Protein AF-A0A963KZM5-F1 (afdb_monomer_lite)

Radius of gyration: 18.28 Å; chains: 1; bounding box: 41×24×50 Å

Foldseek 3Di:
DDDPPPDPPPPDPPDDDDDPDPVLVVLLVVLLVVLVVLLVVLVVLQVVLVVDDDPVSVVSNVVSVVSNVVSVVSNVVSVVVSVVVVVVD

Secondary structure (DSSP, 8-state):
----------------SS---HHHHHHHHHHHHHHHHHHHHHHHHHHHHHT--THHHHHHHHHHHHHHHHHHHHHHHHHHHHHHHHTT-

Sequence (89 aa):
MKPLLTMLSVVALIGVAACDSPQEEAVENAYENQADALENQAEALEEQADNMTGAAAEATENMADAMEDKADAVREAGEEAAEKVEDSM

Structure (mmCIF, N/CA/C/O backbone):
data_AF-A0A963KZM5-F1
#
_entry.id   AF-A0A963KZM5-F1
#
loop_
_atom_site.group_PDB
_atom_site.id
_atom_site.type_symbol
_atom_site.label_atom_id
_atom_site.label_alt_id
_atom_site.label_comp_id
_atom_site.label_asym_id
_atom_site.label_entity_id
_atom_site.label_seq_id
_atom_site.pdbx_PDB_ins_code
_atom_site.Cartn_x
_atom_site.Cartn_y
_atom_site.Cartn_z
_atom_site.occupancy
_atom_site.B_iso_or_equiv
_atom_site.auth_seq_id
_atom_site.auth_comp_id
_atom_site.auth_asym_id
_atom_site.auth_atom_id
_atom_site.pdbx_PDB_model_num
ATOM 1 N N . MET A 1 1 ? -15.821 -15.972 -25.113 1.00 57.81 1 MET A N 1
ATOM 2 C CA . MET A 1 1 ? -16.045 -14.536 -25.396 1.00 57.81 1 MET A CA 1
ATOM 3 C C . MET A 1 1 ? -15.865 -13.775 -24.096 1.00 57.81 1 MET A C 1
ATOM 5 O O . MET A 1 1 ? -16.502 -14.162 -23.123 1.00 57.81 1 MET A O 1
ATOM 9 N N . LYS A 1 2 ? -15.035 -12.721 -24.148 1.00 56.06 2 LYS A N 1
ATOM 10 C CA . LYS A 1 2 ? -14.304 -11.989 -23.086 1.00 56.06 2 LYS A CA 1
ATOM 11 C C . LYS A 1 2 ? -12.904 -12.554 -22.786 1.00 56.06 2 LYS A C 1
ATOM 13 O O . LYS A 1 2 ? -12.780 -13.775 -22.790 1.00 56.06 2 LYS A O 1
ATOM 18 N N . PRO A 1 3 ? -11.894 -11.691 -22.548 1.00 50.38 3 PRO A N 1
ATOM 19 C CA . PRO A 1 3 ? -12.000 -10.247 -22.312 1.00 50.38 3 PRO A CA 1
ATOM 20 C C . PRO A 1 3 ? -11.355 -9.369 -23.399 1.00 50.38 3 PRO A C 1
ATOM 22 O O . PRO A 1 3 ? -10.282 -9.647 -23.923 1.00 50.38 3 PRO A O 1
ATOM 25 N N . LEU A 1 4 ? -12.039 -8.258 -23.677 1.00 53.81 4 LEU A N 1
ATOM 26 C CA . LEU A 1 4 ? -11.464 -7.015 -24.185 1.00 53.81 4 LEU A CA 1
ATOM 27 C C . LEU A 1 4 ? -10.552 -6.431 -23.092 1.00 53.81 4 LEU A C 1
ATOM 29 O O . LEU A 1 4 ? -10.933 -5.489 -22.408 1.00 53.81 4 LEU A O 1
ATOM 33 N N . LEU A 1 5 ? -9.388 -7.040 -22.887 1.00 49.06 5 LEU A N 1
ATOM 34 C CA . LEU A 1 5 ? -8.259 -6.426 -22.180 1.00 49.06 5 LEU A CA 1
ATOM 35 C C . LEU A 1 5 ? -7.100 -6.253 -23.169 1.00 49.06 5 LEU A C 1
ATOM 37 O O . LEU A 1 5 ? -5.936 -6.519 -22.896 1.00 49.06 5 LEU A O 1
ATOM 41 N N . THR A 1 6 ? -7.463 -5.905 -24.398 1.00 49.44 6 THR A N 1
ATOM 42 C CA . THR A 1 6 ? -6.531 -5.665 -25.481 1.00 49.44 6 THR A CA 1
ATOM 43 C C . THR A 1 6 ? -5.910 -4.294 -25.249 1.00 49.44 6 THR A C 1
ATOM 45 O O . THR A 1 6 ? -6.575 -3.276 -25.419 1.00 49.44 6 THR A O 1
ATOM 48 N N . MET A 1 7 ? -4.616 -4.313 -24.936 1.00 50.28 7 MET A N 1
ATOM 49 C CA . MET A 1 7 ? -3.658 -3.261 -25.269 1.00 50.28 7 MET A CA 1
ATOM 50 C C . MET A 1 7 ? -3.775 -1.965 -24.456 1.00 50.28 7 MET A C 1
ATOM 52 O O . MET A 1 7 ? -4.152 -0.920 -24.981 1.00 50.28 7 MET A O 1
ATOM 56 N N . LEU A 1 8 ? -3.242 -1.988 -23.233 1.00 48.03 8 LEU A N 1
ATOM 57 C CA . LEU A 1 8 ? -2.355 -0.894 -22.827 1.00 48.03 8 LEU A CA 1
ATOM 58 C C . LEU A 1 8 ? -0.971 -1.167 -23.444 1.00 48.03 8 LEU A C 1
ATOM 60 O O . LEU A 1 8 ? 0.005 -1.411 -22.746 1.00 48.03 8 LEU A O 1
ATOM 64 N N . SER A 1 9 ? -0.893 -1.243 -24.777 1.00 45.69 9 SER A N 1
ATOM 65 C CA . SER A 1 9 ? 0.394 -1.353 -25.455 1.00 45.69 9 SER A CA 1
ATOM 66 C C . SER A 1 9 ? 1.099 -0.017 -25.312 1.00 45.69 9 SER A C 1
ATOM 68 O O . SER A 1 9 ? 0.883 0.896 -26.115 1.00 45.69 9 SER A O 1
ATOM 70 N N . VAL A 1 10 ? 1.934 0.089 -24.283 1.00 55.97 10 VAL A N 1
ATOM 71 C CA . VAL A 1 10 ? 3.089 0.975 -24.305 1.00 55.97 10 VAL A CA 1
ATOM 72 C C . VAL A 1 10 ? 3.859 0.579 -25.559 1.00 55.97 10 VAL A C 1
ATOM 74 O O . VAL A 1 10 ? 4.433 -0.503 -25.650 1.00 55.97 10 VAL A O 1
ATOM 77 N N . VAL A 1 11 ? 3.745 1.398 -26.602 1.00 51.62 11 VAL A N 1
ATOM 78 C CA . VAL A 1 11 ? 4.502 1.225 -27.837 1.00 51.62 11 VAL A CA 1
ATOM 79 C C . VAL A 1 11 ? 5.962 1.462 -27.473 1.00 51.62 11 VAL A C 1
ATOM 81 O O . VAL A 1 11 ? 6.429 2.598 -27.435 1.00 51.62 11 VAL A O 1
ATOM 84 N N . ALA A 1 12 ? 6.660 0.375 -27.153 1.00 55.09 12 ALA A N 1
ATOM 85 C CA . ALA A 1 12 ? 8.098 0.351 -26.994 1.00 55.09 12 ALA A CA 1
ATOM 86 C C . ALA A 1 12 ? 8.725 0.647 -28.361 1.00 55.09 12 ALA A C 1
ATOM 88 O O . ALA A 1 12 ? 8.621 -0.133 -29.312 1.00 55.09 12 ALA A O 1
ATOM 89 N N . LEU A 1 13 ? 9.350 1.817 -28.478 1.00 52.16 13 LEU A N 1
ATOM 90 C CA . LEU A 1 13 ? 10.312 2.078 -29.536 1.00 52.16 13 LEU A CA 1
ATOM 91 C C . LEU A 1 13 ? 11.486 1.121 -29.324 1.00 52.16 13 LEU A C 1
ATOM 93 O O . LEU A 1 13 ? 12.359 1.360 -28.496 1.00 52.16 13 LEU A O 1
ATOM 97 N N . ILE A 1 14 ? 11.473 0.031 -30.087 1.00 60.16 14 ILE A N 1
ATOM 98 C CA . ILE A 1 14 ? 12.591 -0.895 -30.268 1.00 60.16 14 ILE A CA 1
ATOM 99 C C . ILE A 1 14 ? 13.809 -0.057 -30.672 1.00 60.16 14 ILE A C 1
ATOM 101 O O . ILE A 1 14 ? 13.840 0.491 -31.778 1.00 60.16 14 ILE A O 1
ATOM 105 N N . GLY A 1 15 ? 14.789 0.092 -29.779 1.00 52.81 15 GLY A N 1
ATOM 106 C CA . GLY A 1 15 ? 15.910 0.977 -30.085 1.00 52.81 15 GLY A CA 1
ATOM 107 C C . GLY A 1 15 ? 17.095 1.054 -29.133 1.00 52.81 15 GLY A C 1
ATOM 108 O O . GLY A 1 15 ? 18.065 1.699 -29.522 1.00 52.81 15 GLY A O 1
ATOM 109 N N . VAL A 1 16 ? 17.105 0.424 -27.955 1.00 50.12 16 VAL A N 1
ATOM 110 C CA . VAL A 1 16 ? 18.314 0.452 -27.114 1.00 50.12 16 VAL A CA 1
ATOM 111 C C . VAL A 1 16 ? 18.612 -0.937 -26.575 1.00 50.12 16 VAL A C 1
ATOM 113 O O . VAL A 1 16 ? 18.006 -1.409 -25.626 1.00 50.12 16 VAL A O 1
ATOM 116 N N . ALA A 1 17 ? 19.551 -1.602 -27.242 1.00 55.19 17 ALA A N 1
ATOM 117 C CA . ALA A 1 17 ? 20.244 -2.747 -26.688 1.00 55.19 17 ALA A CA 1
ATOM 118 C C . ALA A 1 17 ? 21.019 -2.280 -25.444 1.00 55.19 17 ALA A C 1
ATOM 120 O O . ALA A 1 17 ? 21.810 -1.342 -25.551 1.00 55.19 17 ALA A O 1
ATOM 121 N N . ALA A 1 18 ? 20.800 -2.958 -24.316 1.00 52.16 18 ALA A N 1
ATOM 122 C CA . ALA A 1 18 ? 21.460 -2.765 -23.023 1.00 52.16 18 ALA A CA 1
ATOM 123 C C . ALA A 1 18 ? 21.127 -1.458 -22.275 1.00 52.16 18 ALA A C 1
ATOM 125 O O . ALA A 1 18 ? 21.838 -0.469 -22.419 1.00 52.16 18 ALA A O 1
ATOM 126 N N . CYS A 1 19 ? 20.096 -1.504 -21.429 1.00 46.53 19 CYS A N 1
ATOM 127 C CA . CYS A 1 19 ? 20.064 -0.920 -20.079 1.00 46.53 19 CYS A CA 1
ATOM 128 C C . CYS A 1 19 ? 18.855 -1.526 -19.343 1.00 46.53 19 CYS A C 1
ATOM 130 O O . CYS A 1 19 ? 17.763 -1.453 -19.904 1.00 46.53 19 CYS A O 1
ATOM 132 N N . ASP A 1 20 ? 19.043 -2.058 -18.129 1.00 53.66 20 ASP A N 1
ATOM 133 C CA . ASP A 1 20 ? 18.027 -2.097 -17.055 1.00 53.66 20 ASP A CA 1
ATOM 134 C C . ASP A 1 20 ? 17.139 -0.852 -17.152 1.00 53.66 20 ASP A C 1
ATOM 136 O O . ASP A 1 20 ? 17.618 0.272 -16.961 1.00 53.66 20 ASP A O 1
ATOM 140 N N . SER A 1 21 ? 15.921 -0.993 -17.662 1.00 58.91 21 SER A N 1
ATOM 141 C CA . SER A 1 21 ? 15.368 0.104 -18.447 1.00 58.91 21 SER A CA 1
ATOM 142 C C . SER A 1 21 ? 14.613 1.119 -17.591 1.00 58.91 21 SER A C 1
ATOM 144 O O . SER A 1 21 ? 13.777 0.743 -16.776 1.00 58.91 21 SER A O 1
ATOM 146 N N . PRO A 1 22 ? 14.747 2.428 -17.868 1.00 71.25 22 PRO A N 1
ATOM 147 C CA . PRO A 1 22 ? 13.867 3.447 -17.292 1.00 71.25 22 PRO A CA 1
ATOM 148 C C . PRO A 1 22 ? 12.377 3.245 -17.638 1.00 71.25 22 PRO A C 1
ATOM 150 O O . PRO A 1 22 ? 11.549 4.052 -17.232 1.00 71.25 22 PRO A O 1
ATOM 153 N N . GLN A 1 23 ? 12.017 2.232 -18.440 1.00 73.25 23 GLN A N 1
ATOM 154 C CA . GLN A 1 23 ? 10.632 1.809 -18.630 1.00 73.25 23 GLN A CA 1
ATOM 155 C C . GLN A 1 23 ? 10.143 0.918 -17.482 1.00 73.25 23 GLN A C 1
ATOM 157 O O . GLN A 1 23 ? 9.027 1.135 -17.031 1.00 73.25 23 GLN A O 1
ATOM 162 N N . GLU A 1 24 ? 10.948 -0.039 -17.022 1.00 75.75 24 GLU A N 1
ATOM 163 C CA . GLU A 1 24 ? 10.644 -0.888 -15.861 1.00 75.75 24 GLU A CA 1
ATOM 164 C C . GLU A 1 24 ? 10.492 -0.027 -14.607 1.00 75.75 24 GLU A C 1
ATOM 166 O O . GLU A 1 24 ? 9.418 0.014 -14.016 1.00 75.75 24 GLU A O 1
ATOM 171 N N . GLU A 1 25 ? 11.494 0.810 -14.321 1.00 81.12 25 GLU A N 1
ATOM 172 C CA . GLU A 1 25 ? 11.471 1.733 -13.183 1.00 81.12 25 GLU A CA 1
ATOM 173 C C . GLU A 1 25 ? 10.296 2.725 -13.275 1.00 81.12 25 GLU A C 1
ATOM 175 O O . GLU A 1 25 ? 9.694 3.083 -12.266 1.00 81.12 25 GLU A O 1
ATOM 180 N N . ALA A 1 26 ? 9.906 3.165 -14.479 1.00 83.69 26 ALA A N 1
ATOM 181 C CA . ALA A 1 26 ? 8.727 4.019 -14.650 1.00 83.69 26 ALA A CA 1
ATOM 182 C C . ALA A 1 26 ? 7.405 3.272 -14.421 1.00 83.69 26 ALA A C 1
ATOM 184 O O . ALA A 1 26 ? 6.429 3.892 -13.993 1.00 83.69 26 ALA A O 1
ATOM 185 N N . VAL A 1 27 ? 7.357 1.977 -14.739 1.00 84.19 27 VAL A N 1
ATOM 186 C CA . VAL A 1 27 ? 6.207 1.118 -14.456 1.00 84.19 27 VAL A CA 1
ATOM 187 C C . VAL A 1 27 ? 6.115 0.898 -12.952 1.00 84.19 27 VAL A C 1
ATOM 189 O O . VAL A 1 27 ? 5.099 1.290 -12.386 1.00 84.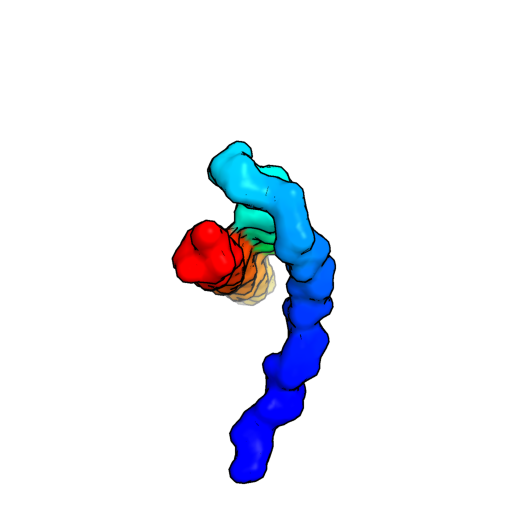19 27 VAL A O 1
ATOM 192 N N . GLU A 1 28 ? 7.168 0.405 -12.300 1.00 84.44 28 GLU A N 1
ATOM 193 C CA . GLU A 1 28 ? 7.204 0.207 -10.843 1.00 84.44 28 GLU A CA 1
ATOM 194 C C . GLU A 1 28 ? 6.807 1.479 -10.096 1.00 84.44 28 GLU A C 1
ATOM 196 O O . GLU A 1 28 ? 5.806 1.478 -9.383 1.00 84.44 28 GLU A O 1
ATOM 201 N N . ASN A 1 29 ? 7.471 2.608 -10.374 1.00 88.38 29 ASN A N 1
ATOM 202 C CA . ASN A 1 29 ? 7.150 3.881 -9.727 1.00 88.38 29 ASN A CA 1
ATOM 203 C C . ASN A 1 29 ? 5.681 4.287 -9.924 1.00 88.38 29 ASN A C 1
ATOM 205 O O . ASN A 1 29 ? 5.083 4.892 -9.037 1.00 88.38 29 ASN A O 1
ATOM 209 N N . ALA A 1 30 ? 5.070 4.027 -11.084 1.00 87.88 30 ALA A N 1
ATOM 210 C CA . ALA A 1 30 ? 3.675 4.403 -11.310 1.00 87.88 30 ALA A CA 1
ATOM 211 C C . ALA A 1 30 ? 2.706 3.601 -10.427 1.00 87.88 30 ALA A C 1
ATOM 213 O O . ALA A 1 30 ? 1.714 4.164 -9.952 1.00 87.88 30 ALA A O 1
ATOM 214 N N . TYR A 1 31 ? 2.990 2.315 -10.213 1.00 91.69 31 TYR A N 1
ATOM 215 C CA . TYR A 1 31 ? 2.199 1.453 -9.339 1.00 91.69 31 TYR A CA 1
ATOM 216 C C . TYR A 1 31 ? 2.502 1.719 -7.864 1.00 91.69 31 TYR A C 1
ATOM 218 O O . TYR A 1 31 ? 1.554 1.864 -7.098 1.00 91.69 31 TYR A O 1
ATOM 226 N N . GLU A 1 32 ? 3.767 1.906 -7.481 1.00 92.06 32 GLU A N 1
ATOM 227 C CA . GLU A 1 32 ? 4.156 2.311 -6.124 1.00 92.06 32 GLU A CA 1
ATOM 228 C C . GLU A 1 32 ? 3.476 3.620 -5.721 1.00 92.06 32 GLU A C 1
ATOM 230 O O . GLU A 1 32 ? 2.760 3.656 -4.731 1.00 92.06 32 GLU A O 1
ATOM 235 N N . ASN A 1 33 ? 3.549 4.670 -6.549 1.00 93.12 33 ASN A N 1
ATOM 236 C CA . ASN A 1 33 ? 2.864 5.936 -6.259 1.00 93.12 33 ASN A CA 1
ATOM 237 C C . ASN A 1 33 ? 1.340 5.769 -6.100 1.00 93.12 33 ASN A C 1
ATOM 239 O O . ASN A 1 33 ? 0.692 6.542 -5.391 1.00 93.12 33 ASN A O 1
ATOM 243 N N . GLN A 1 34 ? 0.738 4.802 -6.799 1.00 92.69 34 GLN A N 1
ATOM 244 C CA . GLN A 1 34 ? -0.687 4.512 -6.665 1.00 92.69 34 GLN A CA 1
ATOM 245 C C . GLN A 1 34 ? -0.992 3.724 -5.385 1.00 92.69 34 GLN A C 1
ATOM 247 O O . GLN A 1 34 ? -1.993 4.032 -4.737 1.00 92.69 34 GLN A O 1
ATOM 252 N N . ALA A 1 35 ? -0.159 2.744 -5.033 1.00 94.69 35 ALA A N 1
ATOM 253 C CA . ALA A 1 35 ? -0.252 1.991 -3.788 1.00 94.69 35 ALA A CA 1
ATOM 254 C C . ALA A 1 35 ? -0.067 2.923 -2.584 1.00 94.69 35 ALA A C 1
ATOM 256 O O . ALA A 1 35 ? -0.937 2.978 -1.722 1.00 94.69 35 ALA A O 1
ATOM 257 N N . ASP A 1 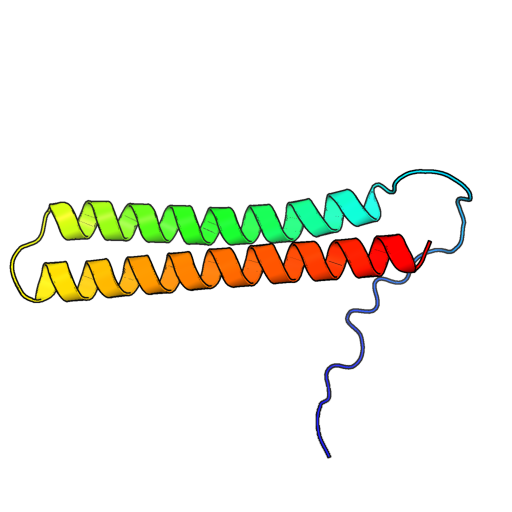36 ? 0.952 3.779 -2.609 1.00 95.31 36 ASP A N 1
ATOM 258 C CA . ASP A 1 36 ? 1.213 4.766 -1.563 1.00 95.31 36 ASP A CA 1
ATOM 259 C C . ASP A 1 36 ? 0.035 5.738 -1.407 1.00 95.31 36 ASP A C 1
ATOM 261 O O . ASP A 1 36 ? -0.341 6.121 -0.303 1.00 95.31 36 ASP A O 1
ATOM 265 N N . ALA A 1 37 ? -0.616 6.151 -2.501 1.00 96.00 37 ALA A N 1
ATOM 266 C CA . ALA A 1 37 ? -1.809 6.997 -2.415 1.00 96.00 37 ALA A CA 1
ATOM 267 C C . ALA A 1 37 ? -3.010 6.284 -1.765 1.00 96.00 37 ALA A C 1
ATOM 269 O O . ALA A 1 37 ? -3.898 6.956 -1.229 1.00 96.00 37 ALA A O 1
ATOM 270 N N . LEU A 1 38 ? -3.078 4.953 -1.848 1.00 93.81 38 LEU A N 1
ATOM 271 C CA . LEU A 1 38 ? -4.086 4.138 -1.172 1.00 93.81 38 LEU A CA 1
ATOM 272 C C . LEU A 1 38 ? -3.723 3.932 0.301 1.00 93.81 38 LEU A C 1
ATOM 274 O O . LEU A 1 38 ? -4.592 4.148 1.138 1.00 93.81 38 LEU A O 1
ATOM 278 N N . GLU A 1 39 ? -2.460 3.642 0.620 1.00 96.12 39 GLU A N 1
ATOM 279 C CA . GLU A 1 39 ? -1.954 3.573 2.002 1.00 96.12 39 GLU A CA 1
ATOM 280 C C . GLU A 1 39 ? -2.171 4.892 2.745 1.00 96.12 39 GLU A C 1
ATOM 282 O O . GLU A 1 39 ? -2.767 4.901 3.812 1.00 96.12 39 GLU A O 1
ATOM 287 N N . ASN A 1 40 ? -1.841 6.037 2.140 1.00 97.19 40 ASN A N 1
ATOM 288 C CA . ASN A 1 40 ? -2.109 7.348 2.746 1.00 97.19 40 ASN A CA 1
ATOM 289 C C . ASN A 1 40 ? -3.609 7.575 3.039 1.00 97.19 40 ASN A C 1
ATOM 291 O O . ASN A 1 40 ? -3.966 8.329 3.945 1.00 97.19 40 ASN A O 1
ATOM 295 N N . GLN A 1 41 ? -4.509 6.980 2.248 1.00 95.94 41 GLN A N 1
ATOM 296 C CA . GLN A 1 41 ? -5.947 7.031 2.530 1.00 95.94 41 GLN A CA 1
ATOM 297 C C . GLN A 1 41 ? -6.347 6.043 3.629 1.00 95.94 41 GLN A C 1
ATOM 299 O O . GLN A 1 41 ? -7.210 6.390 4.434 1.00 95.94 41 GLN A O 1
ATOM 304 N N . ALA A 1 42 ? -5.733 4.859 3.669 1.00 96.12 42 ALA A N 1
ATOM 305 C CA . ALA A 1 42 ? -5.921 3.881 4.732 1.00 96.12 42 ALA A CA 1
ATOM 306 C C . ALA A 1 42 ? -5.478 4.460 6.082 1.00 96.12 42 ALA A C 1
ATOM 308 O O . ALA A 1 42 ? -6.297 4.529 6.991 1.00 96.12 42 ALA A O 1
ATOM 309 N N . GLU A 1 43 ? -4.271 5.027 6.172 1.00 96.56 43 GLU A N 1
ATOM 310 C CA . GLU A 1 43 ? -3.756 5.692 7.378 1.00 96.56 43 GLU A CA 1
ATOM 311 C C . GLU A 1 43 ? -4.697 6.805 7.867 1.00 96.56 43 GLU A C 1
ATOM 313 O O . GLU A 1 43 ? -4.980 6.925 9.059 1.00 96.56 43 GLU A O 1
ATOM 318 N N . ALA A 1 44 ? -5.250 7.610 6.951 1.00 96.31 44 ALA A N 1
ATOM 319 C CA . ALA A 1 44 ? -6.214 8.648 7.316 1.00 96.31 44 ALA A CA 1
ATOM 320 C C . ALA A 1 44 ? -7.527 8.069 7.878 1.00 96.31 44 ALA A C 1
ATOM 322 O O . ALA A 1 44 ? -8.170 8.695 8.726 1.00 96.31 44 ALA A O 1
ATOM 323 N N . LEU A 1 45 ? -7.948 6.893 7.400 1.00 95.06 45 LEU A N 1
ATOM 324 C CA . LEU A 1 45 ? -9.106 6.176 7.929 1.00 95.06 45 LEU A CA 1
ATOM 325 C C . LEU A 1 45 ? -8.800 5.529 9.280 1.00 95.06 45 LEU A C 1
ATOM 327 O O . LEU A 1 45 ? -9.653 5.601 10.162 1.00 95.06 45 LEU A O 1
ATOM 331 N N . GLU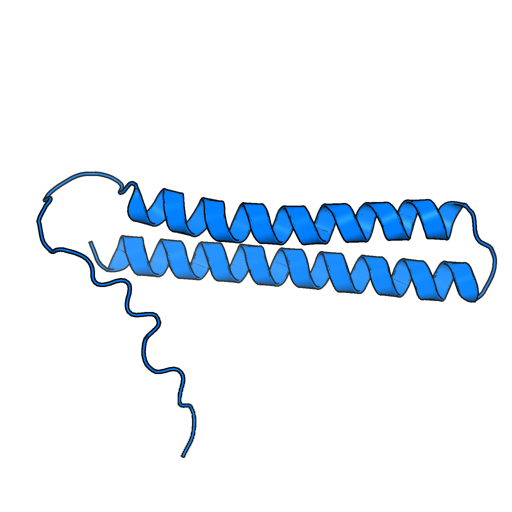 A 1 46 ? -7.611 4.966 9.477 1.00 95.25 46 GLU A N 1
ATOM 332 C CA . GLU A 1 46 ? -7.174 4.440 10.775 1.00 95.25 46 GLU A CA 1
ATOM 333 C C . GLU A 1 46 ? -7.116 5.545 11.829 1.00 95.25 46 GLU A C 1
ATOM 335 O O . GLU A 1 46 ? -7.723 5.421 12.892 1.00 95.25 46 GLU A O 1
ATOM 340 N N . GLU A 1 47 ? -6.504 6.691 11.508 1.00 95.94 47 GLU A N 1
ATOM 341 C CA . GLU A 1 47 ? -6.471 7.842 12.415 1.00 95.94 47 GLU A CA 1
ATOM 342 C C . GLU A 1 47 ? -7.894 8.336 12.729 1.00 95.94 47 GLU A C 1
ATOM 344 O O . GLU A 1 47 ? -8.212 8.740 13.855 1.00 95.94 47 GLU A O 1
ATOM 349 N N . GLN A 1 48 ? -8.802 8.282 11.750 1.00 94.19 48 GLN A N 1
ATOM 350 C CA . GLN A 1 48 ? -10.209 8.580 11.988 1.00 94.19 48 GLN A CA 1
ATOM 351 C C . GLN A 1 48 ? -10.862 7.536 12.909 1.00 94.19 48 GLN A C 1
ATOM 353 O O . GLN A 1 48 ? -11.619 7.922 13.804 1.00 94.19 48 GLN A O 1
ATOM 358 N N . ALA A 1 49 ? -10.579 6.248 12.718 1.00 94.62 49 ALA A N 1
ATOM 359 C CA . ALA A 1 49 ? -11.113 5.155 13.521 1.00 94.62 49 ALA A CA 1
ATOM 360 C C . ALA A 1 49 ? -10.650 5.234 14.984 1.00 94.62 49 ALA A C 1
ATOM 362 O O . ALA A 1 49 ? -11.481 5.076 15.881 1.00 94.62 49 ALA A O 1
ATOM 363 N N . ASP A 1 50 ? -9.391 5.611 15.225 1.00 94.12 50 ASP A N 1
ATOM 364 C CA . ASP A 1 50 ? -8.813 5.852 16.557 1.00 94.12 50 ASP A CA 1
ATOM 365 C C . ASP A 1 50 ? -9.568 6.933 17.350 1.00 94.12 50 ASP A C 1
ATOM 367 O O . ASP A 1 50 ? -9.639 6.910 18.583 1.00 94.12 50 ASP A O 1
ATOM 371 N N . ASN A 1 51 ? -10.173 7.895 16.647 1.00 94.06 51 ASN A N 1
ATOM 372 C CA . ASN A 1 51 ? -11.002 8.945 17.242 1.00 94.06 51 ASN A CA 1
ATOM 373 C C . ASN A 1 51 ? -12.478 8.532 17.415 1.00 94.06 51 ASN A C 1
ATOM 375 O O . ASN A 1 51 ? -13.290 9.301 17.947 1.00 94.06 51 ASN A O 1
ATOM 379 N N . MET A 1 52 ? -12.852 7.336 16.964 1.00 94.88 52 MET A N 1
ATOM 380 C CA . MET A 1 52 ? -14.203 6.787 17.020 1.00 94.88 52 MET A CA 1
ATOM 381 C C . MET A 1 52 ? -14.297 5.672 18.070 1.00 94.88 52 MET A C 1
ATOM 383 O O . MET A 1 52 ? -13.317 5.230 18.655 1.00 94.88 52 MET A O 1
ATOM 387 N N . THR A 1 53 ? -15.519 5.231 18.383 1.00 93.31 53 THR A N 1
ATOM 388 C CA . THR A 1 53 ? -15.735 4.110 19.313 1.00 93.31 53 THR A CA 1
ATOM 389 C C . THR A 1 53 ? -16.878 3.215 18.848 1.00 93.31 53 THR A C 1
ATOM 391 O O . THR A 1 53 ? -17.807 3.657 18.162 1.00 93.31 53 THR A O 1
ATOM 394 N N . GLY A 1 54 ? -16.830 1.945 19.256 1.00 93.38 54 GLY A N 1
ATOM 395 C CA . G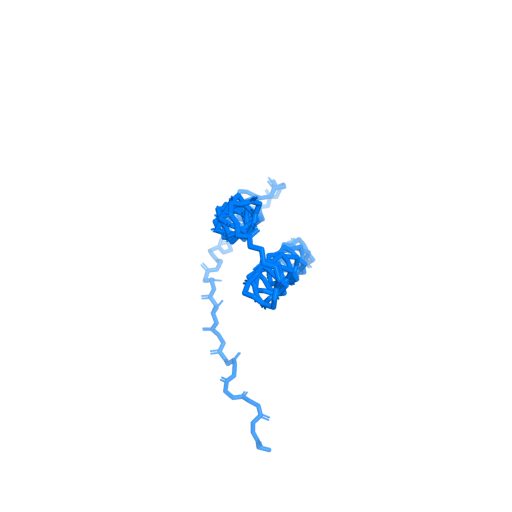LY A 1 54 ? -17.859 0.951 18.950 1.00 93.38 54 GLY A CA 1
ATOM 396 C C . GLY A 1 54 ? -17.921 0.596 17.463 1.00 93.38 54 GLY A C 1
ATOM 397 O O . GLY A 1 54 ? -16.935 0.707 16.746 1.00 93.38 54 GLY A O 1
ATOM 398 N N . ALA A 1 55 ? -19.106 0.209 16.986 1.00 93.44 55 ALA A N 1
ATOM 399 C CA . ALA A 1 55 ? -19.294 -0.320 15.629 1.00 93.44 55 ALA A CA 1
ATOM 400 C C . ALA A 1 55 ? -18.874 0.641 14.499 1.00 93.44 55 ALA A C 1
ATOM 402 O O . ALA A 1 55 ? -18.637 0.206 13.377 1.00 93.44 55 ALA A O 1
ATOM 403 N N . ALA A 1 56 ? -18.813 1.947 14.770 1.00 92.25 56 ALA A N 1
ATOM 404 C CA . ALA A 1 56 ? -18.373 2.925 13.783 1.00 92.25 56 ALA A CA 1
ATOM 405 C C . ALA A 1 56 ? -16.842 2.958 13.632 1.00 92.25 56 ALA A C 1
ATOM 407 O O . ALA A 1 56 ? -16.370 3.177 12.521 1.00 92.25 56 ALA A O 1
ATOM 408 N N . ALA A 1 57 ? -16.091 2.705 14.712 1.00 94.38 57 ALA A N 1
ATOM 409 C CA . ALA A 1 57 ? -14.643 2.512 14.643 1.00 94.38 57 ALA A CA 1
ATOM 410 C C . ALA A 1 57 ? -14.324 1.230 13.866 1.00 94.38 57 ALA A C 1
ATOM 412 O O . ALA A 1 57 ? -13.655 1.305 12.846 1.00 94.38 57 ALA A O 1
ATOM 413 N N . GLU A 1 58 ? -14.951 0.104 14.234 1.00 95.12 58 GLU A N 1
ATOM 414 C CA . GLU A 1 58 ? -14.762 -1.179 13.534 1.00 95.12 58 GLU A CA 1
ATOM 415 C C . GLU A 1 58 ? -15.092 -1.073 12.036 1.00 95.12 58 GLU A C 1
ATOM 417 O O . GLU A 1 58 ? -14.371 -1.588 11.191 1.00 95.12 58 GLU A O 1
ATOM 422 N N . ALA A 1 59 ? -16.181 -0.392 11.665 1.00 95.50 59 ALA A N 1
ATOM 423 C CA . ALA A 1 59 ? -16.523 -0.196 10.255 1.00 95.50 59 ALA A CA 1
ATOM 424 C C . ALA A 1 59 ? -15.489 0.654 9.497 1.00 95.50 59 ALA A C 1
ATOM 426 O O . ALA A 1 59 ? -15.364 0.493 8.287 1.00 95.50 59 ALA A O 1
ATOM 427 N N . THR A 1 60 ? -14.792 1.556 10.190 1.00 95.06 60 THR A N 1
ATOM 428 C CA . THR A 1 60 ? -13.772 2.431 9.603 1.00 95.06 60 THR A CA 1
ATOM 429 C C . THR A 1 60 ? -12.433 1.701 9.487 1.00 95.06 60 THR A C 1
ATOM 431 O O . THR A 1 60 ? -11.843 1.752 8.416 1.00 95.06 60 THR A O 1
ATOM 434 N N . GLU A 1 61 ? -12.029 0.928 10.503 1.00 95.38 61 GLU A N 1
ATOM 435 C CA . GLU A 1 61 ? -10.885 -0.002 10.429 1.00 95.38 61 GLU A CA 1
ATOM 436 C C . GLU A 1 61 ? -11.052 -0.976 9.256 1.00 95.38 61 GLU A C 1
ATOM 438 O O . GLU A 1 61 ? -10.202 -1.038 8.382 1.00 95.38 61 GLU A O 1
ATOM 443 N N . ASN A 1 62 ? -12.222 -1.613 9.113 1.00 96.38 62 ASN A N 1
ATOM 444 C CA . ASN A 1 62 ? -12.485 -2.502 7.971 1.00 96.38 62 ASN A CA 1
ATOM 445 C C . ASN A 1 62 ? -12.382 -1.792 6.602 1.00 96.38 62 ASN A C 1
ATOM 447 O O . ASN A 1 62 ? -12.161 -2.443 5.581 1.00 96.38 62 ASN A O 1
ATOM 451 N N . MET A 1 63 ? -12.631 -0.477 6.538 1.00 95.25 63 MET A N 1
ATOM 452 C CA . MET A 1 63 ? -12.425 0.288 5.304 1.00 95.25 63 MET A CA 1
ATOM 453 C C . MET A 1 63 ? -10.947 0.588 5.065 1.00 95.25 63 MET A C 1
ATOM 455 O O . MET A 1 63 ? -10.545 0.582 3.903 1.00 95.25 63 MET A O 1
ATOM 459 N N . ALA A 1 64 ? -10.176 0.849 6.123 1.00 96.06 64 ALA A N 1
ATOM 460 C CA . ALA A 1 64 ? -8.729 1.009 6.051 1.00 96.06 64 ALA A CA 1
ATOM 461 C C . ALA A 1 64 ? -8.065 -0.294 5.583 1.00 96.06 64 ALA A C 1
ATOM 463 O O . ALA A 1 64 ? -7.403 -0.271 4.549 1.00 96.06 64 ALA A O 1
ATOM 464 N N . ASP A 1 65 ? -8.391 -1.431 6.208 1.00 96.75 65 ASP A N 1
ATOM 465 C CA . ASP A 1 65 ? -7.922 -2.766 5.806 1.00 96.75 65 ASP A CA 1
ATOM 466 C C . ASP A 1 65 ? -8.197 -3.028 4.315 1.00 96.75 65 ASP A C 1
ATOM 468 O O . ASP A 1 65 ? -7.332 -3.446 3.552 1.00 96.75 65 ASP A O 1
ATOM 472 N N . ALA A 1 66 ? -9.410 -2.710 3.846 1.00 96.62 66 ALA A N 1
ATOM 473 C CA . ALA A 1 66 ? -9.772 -2.887 2.440 1.00 96.62 66 ALA A CA 1
ATOM 474 C C . ALA A 1 66 ? -9.003 -1.953 1.483 1.00 96.62 66 ALA A C 1
ATOM 476 O O . ALA A 1 66 ? -8.921 -2.232 0.281 1.00 96.62 66 ALA A O 1
ATOM 477 N N . MET A 1 67 ? -8.504 -0.814 1.971 1.00 94.50 67 MET A N 1
ATOM 478 C CA . MET A 1 67 ? -7.630 0.072 1.205 1.00 94.50 67 MET A CA 1
ATOM 479 C C . MET A 1 67 ? -6.186 -0.429 1.193 1.00 94.50 67 MET A C 1
ATOM 481 O O . MET A 1 67 ? -5.582 -0.368 0.123 1.00 94.50 67 MET A O 1
ATOM 485 N N . GLU A 1 68 ? -5.678 -0.967 2.303 1.00 96.88 68 GLU A N 1
ATOM 486 C CA . GLU A 1 68 ? -4.369 -1.633 2.365 1.00 96.88 68 GLU A CA 1
ATOM 487 C C . GLU A 1 68 ? -4.325 -2.854 1.444 1.00 96.88 68 GLU A C 1
ATOM 489 O O . GLU A 1 68 ? -3.486 -2.911 0.549 1.00 96.88 68 GLU A O 1
ATOM 494 N N . ASP A 1 69 ? -5.320 -3.745 1.526 1.00 97.38 69 ASP A N 1
ATOM 495 C CA . ASP A 1 69 ? -5.456 -4.907 0.632 1.00 97.38 69 ASP A CA 1
ATOM 496 C C . ASP A 1 69 ? -5.420 -4.493 -0.851 1.00 97.38 69 ASP A C 1
ATOM 498 O O . ASP A 1 69 ? -4.917 -5.197 -1.732 1.00 97.38 69 ASP A O 1
ATOM 502 N N . LYS A 1 70 ? -5.997 -3.327 -1.159 1.00 95.06 70 LYS A N 1
ATOM 503 C CA . LYS A 1 70 ? -5.997 -2.781 -2.514 1.00 95.06 70 LYS A CA 1
ATOM 504 C C . LYS A 1 70 ? -4.644 -2.177 -2.887 1.00 95.06 70 LYS A C 1
ATOM 506 O O . LYS A 1 70 ? -4.272 -2.278 -4.055 1.00 95.06 70 LYS A O 1
ATOM 511 N N . ALA A 1 71 ? -3.954 -1.527 -1.954 1.00 95.50 71 ALA A N 1
ATOM 512 C CA . ALA A 1 71 ? -2.603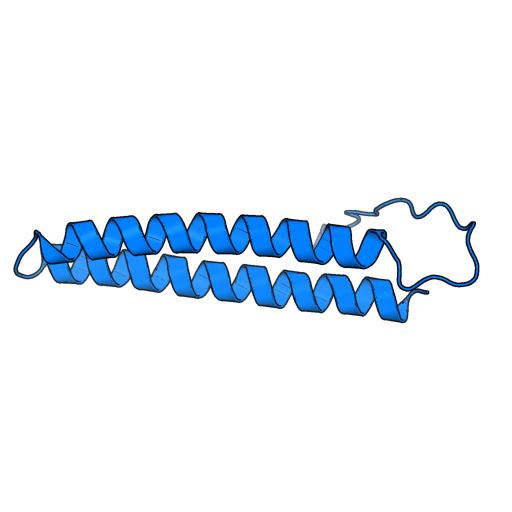 -1.018 -2.158 1.00 95.50 71 ALA A CA 1
ATOM 513 C C . ALA A 1 71 ? -1.643 -2.172 -2.472 1.00 95.50 71 ALA A C 1
ATOM 515 O O . ALA A 1 71 ? -0.945 -2.112 -3.484 1.00 95.50 71 ALA A O 1
ATOM 516 N N . ASP A 1 72 ? -1.720 -3.261 -1.708 1.00 96.19 72 ASP A N 1
ATOM 517 C CA . ASP A 1 72 ? -0.946 -4.483 -1.934 1.00 96.19 72 ASP A CA 1
ATOM 518 C C . ASP A 1 72 ? -1.231 -5.090 -3.307 1.00 96.19 72 ASP A C 1
ATOM 520 O O . ASP A 1 72 ? -0.308 -5.350 -4.076 1.00 96.19 72 ASP A O 1
ATOM 524 N N . ALA A 1 73 ? -2.507 -5.223 -3.685 1.00 95.44 73 ALA A N 1
ATOM 525 C CA . ALA A 1 73 ? -2.871 -5.732 -5.007 1.00 95.44 73 ALA A CA 1
ATOM 526 C C . ALA A 1 73 ? -2.368 -4.835 -6.156 1.00 95.44 73 ALA A C 1
ATOM 528 O O . ALA A 1 73 ? -2.081 -5.321 -7.251 1.00 95.44 73 ALA A O 1
ATOM 529 N N . VAL A 1 74 ? -2.290 -3.518 -5.941 1.00 93.19 74 VAL A N 1
ATOM 530 C CA . VAL A 1 74 ? -1.713 -2.576 -6.913 1.00 93.19 74 VAL A CA 1
ATOM 531 C C . VAL A 1 74 ? -0.198 -2.745 -6.991 1.00 93.19 74 VAL A C 1
ATOM 533 O O . VAL A 1 74 ? 0.338 -2.723 -8.098 1.00 93.19 74 VAL A O 1
ATOM 536 N N . ARG A 1 75 ? 0.475 -2.936 -5.854 1.00 94.62 75 ARG A N 1
ATOM 537 C CA . ARG A 1 75 ? 1.925 -3.139 -5.782 1.00 94.62 75 ARG A CA 1
ATOM 538 C C . ARG A 1 75 ? 2.321 -4.457 -6.460 1.00 94.62 75 ARG A C 1
ATOM 540 O O . ARG A 1 75 ? 3.132 -4.427 -7.379 1.00 94.62 75 ARG A O 1
ATOM 547 N N . GLU A 1 76 ? 1.625 -5.555 -6.161 1.00 94.38 76 GLU A N 1
ATOM 548 C CA . GLU A 1 76 ? 1.803 -6.861 -6.822 1.00 94.38 76 GLU A CA 1
ATOM 549 C C . GLU A 1 76 ? 1.540 -6.779 -8.338 1.00 94.38 76 GLU A C 1
ATOM 551 O O . GLU A 1 76 ? 2.303 -7.302 -9.149 1.00 94.38 76 GLU A O 1
ATOM 556 N N . ALA A 1 77 ? 0.495 -6.058 -8.764 1.00 90.75 77 ALA A N 1
ATOM 557 C CA . ALA A 1 77 ? 0.242 -5.836 -10.190 1.00 90.75 77 ALA A CA 1
ATOM 558 C C . ALA A 1 77 ? 1.347 -5.010 -10.875 1.00 90.75 77 ALA A C 1
ATOM 560 O O . ALA A 1 77 ? 1.578 -5.180 -12.076 1.00 90.75 77 ALA A O 1
ATOM 561 N N . GLY A 1 78 ? 1.996 -4.112 -10.131 1.00 89.12 78 GLY A N 1
ATOM 562 C CA . GLY A 1 78 ? 3.149 -3.338 -10.576 1.00 89.12 78 GLY A CA 1
ATOM 563 C C . GLY A 1 78 ? 4.385 -4.201 -10.764 1.00 89.12 78 GLY A C 1
ATOM 564 O O . GLY A 1 78 ? 4.977 -4.152 -11.840 1.00 89.12 78 GLY A O 1
ATOM 565 N N . GLU A 1 79 ? 4.700 -5.042 -9.779 1.00 89.44 79 GLU A N 1
ATOM 566 C CA . GLU A 1 79 ? 5.782 -6.033 -9.843 1.00 89.44 79 GLU A CA 1
ATOM 567 C C . GLU A 1 79 ? 5.580 -6.977 -11.038 1.00 89.44 79 GLU A C 1
ATOM 569 O O . GLU A 1 79 ? 6.444 -7.088 -11.902 1.00 89.44 79 GLU A O 1
ATOM 574 N N . GLU A 1 80 ? 4.384 -7.555 -11.202 1.00 89.81 80 GLU A N 1
ATOM 575 C CA . GLU A 1 80 ? 4.082 -8.396 -12.366 1.00 89.81 80 GLU A CA 1
ATOM 576 C C . GLU A 1 80 ? 4.203 -7.650 -13.707 1.00 89.81 80 GLU A C 1
ATOM 578 O O . GLU A 1 80 ? 4.427 -8.261 -14.759 1.00 89.81 80 GLU A O 1
ATOM 583 N N . ALA A 1 81 ? 3.909 -6.348 -13.726 1.00 84.12 81 ALA A N 1
ATOM 584 C CA . ALA A 1 81 ? 4.018 -5.536 -14.931 1.00 84.12 81 ALA A CA 1
ATOM 585 C C . ALA A 1 81 ? 5.482 -5.215 -15.246 1.00 84.12 81 ALA A C 1
ATOM 587 O O . ALA A 1 81 ? 5.850 -5.248 -16.421 1.00 84.12 81 ALA A O 1
ATOM 588 N N . ALA A 1 82 ? 6.290 -4.944 -14.221 1.00 83.31 82 ALA A N 1
ATOM 589 C CA . ALA A 1 82 ? 7.727 -4.734 -14.316 1.00 83.31 82 ALA A CA 1
ATOM 590 C C . ALA A 1 82 ? 8.435 -6.005 -14.800 1.00 83.31 82 ALA A C 1
ATOM 592 O O . ALA A 1 82 ? 9.103 -5.954 -15.829 1.00 83.31 82 ALA A O 1
ATOM 593 N N . GLU A 1 83 ? 8.148 -7.166 -14.199 1.00 85.12 83 GLU A N 1
ATOM 594 C CA . GLU A 1 83 ? 8.690 -8.465 -14.628 1.00 85.12 83 GLU A CA 1
ATOM 595 C C . GLU A 1 83 ? 8.364 -8.774 -16.099 1.00 85.12 83 GLU A C 1
ATOM 597 O O . GLU A 1 83 ? 9.201 -9.267 -16.851 1.00 85.12 83 GLU A O 1
ATOM 602 N N . LYS A 1 84 ? 7.144 -8.463 -16.561 1.00 83.00 84 LYS A N 1
ATOM 603 C CA . LYS A 1 84 ? 6.767 -8.644 -17.978 1.00 83.00 84 LYS A CA 1
ATOM 604 C C . LYS A 1 84 ? 7.520 -7.696 -18.907 1.00 83.00 84 LYS A C 1
ATOM 606 O O . LYS A 1 84 ? 7.712 -8.036 -20.075 1.00 83.00 84 LYS A O 1
ATOM 611 N N . VAL A 1 85 ? 7.871 -6.500 -18.433 1.00 79.44 85 VAL A N 1
ATOM 612 C CA . VAL A 1 85 ? 8.727 -5.576 -19.181 1.00 79.44 85 VAL A CA 1
ATOM 613 C C . VAL A 1 85 ? 10.137 -6.144 -19.227 1.00 79.44 85 VAL A C 1
ATOM 615 O O . VAL A 1 85 ? 10.642 -6.286 -20.336 1.00 79.44 85 VAL A O 1
ATOM 618 N N . GLU A 1 86 ? 10.706 -6.557 -18.094 1.00 78.25 86 GLU A N 1
ATOM 619 C CA . GLU A 1 86 ? 12.035 -7.176 -17.997 1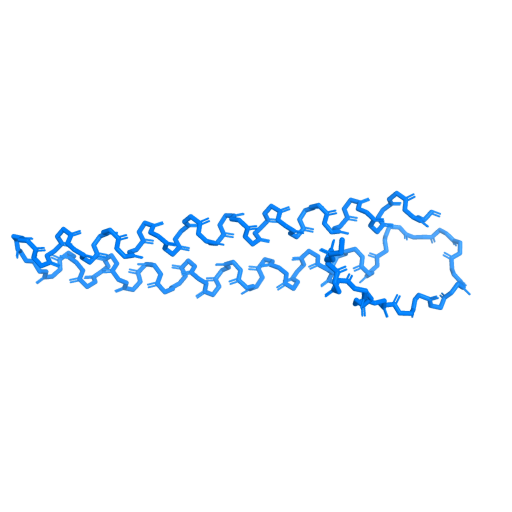.00 78.25 86 GLU A CA 1
ATOM 620 C C . GLU A 1 86 ? 12.165 -8.405 -18.916 1.00 78.25 86 GLU A C 1
ATOM 622 O O . GLU A 1 86 ? 13.053 -8.443 -19.765 1.00 78.25 86 GLU A O 1
ATOM 627 N N . ASP A 1 87 ? 11.228 -9.361 -18.853 1.00 78.31 87 ASP A N 1
ATOM 628 C CA . ASP A 1 87 ? 11.227 -10.585 -19.682 1.00 78.31 87 ASP A CA 1
ATOM 629 C C . ASP A 1 87 ? 11.057 -10.294 -21.188 1.00 78.31 87 ASP A C 1
ATOM 631 O O . ASP A 1 87 ? 11.350 -11.131 -22.046 1.00 78.31 87 ASP A O 1
ATOM 635 N N . SER A 1 88 ? 10.578 -9.097 -21.539 1.00 67.31 88 SER A N 1
ATOM 636 C CA . SER A 1 88 ? 10.404 -8.668 -22.930 1.00 67.31 88 SER A CA 1
ATOM 637 C C . SER A 1 88 ? 11.622 -7.956 -23.541 1.00 67.31 88 SER A C 1
ATOM 639 O O . SER A 1 88 ? 11.566 -7.614 -24.732 1.00 67.31 88 SER A O 1
ATOM 641 N N . MET A 1 89 ? 12.699 -7.738 -22.770 1.00 56.91 89 MET A N 1
ATOM 642 C CA . MET A 1 89 ? 13.938 -7.048 -23.185 1.00 56.91 89 MET A CA 1
ATOM 643 C C . MET A 1 89 ? 15.080 -8.004 -23.543 1.00 56.91 89 MET A C 1
ATOM 645 O O . MET A 1 89 ? 15.832 -7.654 -24.487 1.00 56.91 89 MET A O 1
#

pLDDT: mean 81.55, std 17.64, range [45.69, 97.38]